Protein AF-A0A3A1WUR0-F1 (afdb_monomer_lite)

Structure (mmCIF, N/CA/C/O backbone):
data_AF-A0A3A1WUR0-F1
#
_entry.id   AF-A0A3A1WUR0-F1
#
loop_
_atom_site.group_PDB
_atom_site.id
_atom_site.type_symbol
_atom_site.label_atom_id
_atom_site.label_alt_id
_atom_site.label_comp_id
_atom_site.label_asym_id
_atom_site.label_entity_id
_atom_site.label_seq_id
_atom_site.pdbx_PDB_ins_code
_atom_site.Cartn_x
_atom_site.Cartn_y
_atom_site.Cartn_z
_atom_site.occupancy
_atom_site.B_iso_or_equiv
_atom_site.auth_seq_id
_atom_site.auth_comp_id
_atom_site.auth_asym_id
_atom_site.auth_atom_id
_atom_site.pdbx_PDB_model_num
ATOM 1 N N . GLN A 1 1 ? -1.876 -8.733 -12.189 1.00 51.94 1 GLN A N 1
ATOM 2 C CA . GLN A 1 1 ? -3.229 -8.972 -11.648 1.00 51.94 1 GLN A CA 1
ATOM 3 C C . GLN A 1 1 ? -3.372 -8.111 -10.402 1.00 51.94 1 GLN A C 1
ATOM 5 O O . GLN A 1 1 ? -2.458 -8.128 -9.584 1.00 51.94 1 GLN A O 1
ATOM 10 N N . THR A 1 2 ? -4.432 -7.315 -10.301 1.00 59.84 2 THR A N 1
ATOM 11 C CA . THR A 1 2 ? -4.690 -6.471 -9.124 1.00 59.84 2 THR 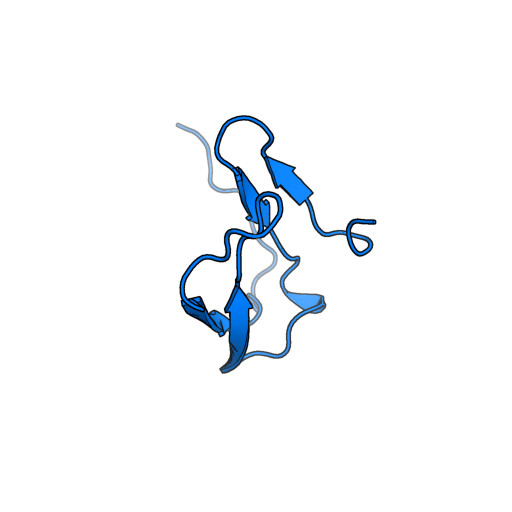A CA 1
ATOM 12 C C . THR A 1 2 ? -5.475 -7.303 -8.104 1.00 59.84 2 THR A C 1
ATOM 14 O O . THR A 1 2 ? -6.410 -7.984 -8.525 1.00 59.84 2 THR A O 1
ATOM 17 N N . PRO A 1 3 ? -5.116 -7.310 -6.806 1.00 68.06 3 PRO A N 1
ATOM 18 C CA . PRO A 1 3 ? -5.863 -8.059 -5.796 1.00 68.06 3 PRO A CA 1
ATOM 19 C C . PRO A 1 3 ? -7.337 -7.640 -5.770 1.00 68.06 3 PRO A C 1
ATOM 21 O O . PRO A 1 3 ? -7.645 -6.462 -5.963 1.00 68.06 3 PRO A O 1
ATOM 24 N N . GLU A 1 4 ? -8.247 -8.579 -5.506 1.00 75.31 4 GLU A N 1
ATOM 25 C CA . GLU A 1 4 ? -9.682 -8.282 -5.448 1.00 75.31 4 GLU A CA 1
ATOM 26 C C . GLU A 1 4 ? -9.989 -7.143 -4.462 1.00 75.31 4 GLU A C 1
ATOM 28 O O . GLU A 1 4 ? -9.574 -7.157 -3.300 1.00 75.31 4 GLU A O 1
ATOM 33 N N . GLY A 1 5 ? -10.727 -6.139 -4.943 1.00 72.81 5 GLY A N 1
ATOM 34 C CA . GLY A 1 5 ? -11.107 -4.955 -4.171 1.00 72.81 5 GLY A CA 1
ATOM 35 C C . GLY A 1 5 ? -10.062 -3.837 -4.132 1.00 72.81 5 GLY A C 1
ATOM 36 O O . GLY A 1 5 ? -10.379 -2.757 -3.640 1.00 72.81 5 GLY A O 1
ATOM 37 N N . VAL A 1 6 ? -8.854 -4.042 -4.665 1.00 81.12 6 VAL A N 1
ATOM 38 C CA . VAL A 1 6 ? -7.878 -2.962 -4.859 1.00 81.12 6 VAL A CA 1
ATOM 39 C C . VAL A 1 6 ? -8.194 -2.233 -6.160 1.00 81.12 6 VAL A C 1
ATOM 41 O O . VAL A 1 6 ? -8.300 -2.842 -7.223 1.00 81.12 6 VAL A O 1
ATOM 44 N N . THR A 1 7 ? -8.331 -0.914 -6.079 1.00 84.19 7 THR A N 1
ATOM 45 C CA . THR A 1 7 ? -8.566 -0.061 -7.250 1.00 84.19 7 THR A CA 1
ATOM 46 C C . THR A 1 7 ? -7.341 0.791 -7.527 1.00 84.19 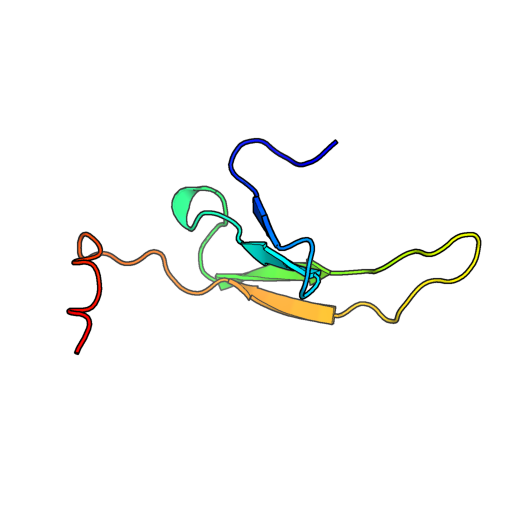7 THR A C 1
ATOM 48 O O . THR A 1 7 ? -6.645 1.214 -6.604 1.00 84.19 7 THR A O 1
ATOM 51 N N . VAL A 1 8 ? -7.063 1.019 -8.808 1.00 84.50 8 VAL A N 1
ATOM 52 C CA . VAL A 1 8 ? -5.968 1.875 -9.263 1.00 84.50 8 VAL A CA 1
ATOM 53 C C . VAL A 1 8 ? -6.560 2.943 -10.164 1.00 84.50 8 VAL A C 1
ATOM 55 O O . VAL A 1 8 ? -7.204 2.632 -11.163 1.00 84.50 8 VAL A O 1
ATOM 58 N N . ASP A 1 9 ? -6.345 4.199 -9.806 1.00 86.44 9 ASP A N 1
ATOM 59 C CA . ASP A 1 9 ? -6.668 5.330 -10.660 1.00 86.44 9 ASP A CA 1
ATOM 60 C C . ASP A 1 9 ? -5.621 5.420 -11.778 1.00 86.44 9 ASP A C 1
ATOM 62 O O . ASP A 1 9 ? -4.449 5.705 -11.528 1.00 86.44 9 ASP A O 1
ATOM 66 N N . GLY A 1 10 ? -6.030 5.163 -13.021 1.00 81.56 10 GLY A N 1
ATOM 67 C CA . GLY A 1 10 ? -5.117 5.143 -14.169 1.00 81.56 10 GLY A CA 1
ATOM 68 C C . GLY A 1 10 ? -4.539 6.508 -14.557 1.00 81.56 10 GLY A C 1
ATOM 69 O O . GLY A 1 10 ? -3.594 6.559 -15.339 1.00 81.56 10 GLY A O 1
ATOM 70 N N . LYS A 1 11 ? -5.082 7.614 -14.031 1.00 85.38 11 LYS A N 1
ATOM 71 C CA . LYS A 1 11 ? -4.657 8.980 -14.363 1.00 85.38 11 LYS A CA 1
ATOM 72 C C . LYS A 1 11 ? -3.621 9.519 -13.379 1.00 85.38 11 LYS A C 1
ATOM 74 O O . LYS A 1 11 ? -2.753 10.291 -13.771 1.00 85.38 11 LYS A O 1
ATOM 79 N N . THR A 1 12 ? -3.713 9.114 -12.115 1.00 85.50 12 THR A N 1
ATOM 80 C CA . THR A 1 12 ? -2.839 9.571 -11.020 1.00 85.50 12 THR A CA 1
ATOM 81 C C . THR A 1 12 ? -1.916 8.481 -10.481 1.00 85.50 12 THR A C 1
ATOM 83 O O . THR A 1 12 ? -0.977 8.790 -9.755 1.00 85.50 12 THR A O 1
ATOM 86 N N . GLY A 1 13 ? -2.185 7.209 -10.791 1.00 80.44 13 GLY A N 1
ATOM 87 C CA . GLY A 1 13 ? -1.511 6.069 -10.170 1.00 80.44 13 GLY A CA 1
ATOM 88 C C . GLY A 1 13 ? -1.962 5.805 -8.730 1.00 80.44 13 GLY A C 1
ATOM 89 O O . GLY A 1 13 ? -1.348 4.998 -8.035 1.00 80.44 13 GLY A O 1
ATOM 90 N N . LYS A 1 14 ? -3.026 6.468 -8.247 1.00 83.25 14 LYS A N 1
ATOM 91 C CA . LYS A 1 14 ? -3.511 6.294 -6.874 1.00 83.25 14 LYS A CA 1
ATOM 92 C C . LYS A 1 14 ? -4.079 4.891 -6.681 1.00 83.25 14 LYS A C 1
ATOM 94 O O . LYS A 1 14 ? -5.096 4.536 -7.273 1.00 83.25 14 LYS A O 1
ATOM 99 N N . VAL A 1 15 ? -3.467 4.128 -5.782 1.00 83.50 15 VAL A N 1
ATOM 100 C CA . VAL A 1 15 ? -3.947 2.804 -5.372 1.00 83.50 15 VAL A CA 1
ATOM 101 C C . VAL A 1 15 ? -4.785 2.931 -4.102 1.00 83.50 15 VAL A C 1
ATOM 103 O O . VAL A 1 15 ? -4.329 3.491 -3.107 1.00 83.50 15 VAL A O 1
ATOM 106 N N . THR A 1 16 ? -6.006 2.398 -4.118 1.00 83.75 16 THR A N 1
ATOM 107 C CA . THR A 1 16 ? -6.891 2.356 -2.947 1.00 83.75 16 THR A CA 1
ATOM 108 C C . THR A 1 16 ? -7.097 0.912 -2.511 1.00 83.75 16 THR A C 1
ATOM 110 O O . THR A 1 16 ? -7.586 0.085 -3.282 1.00 83.75 16 THR A O 1
ATOM 113 N N . ILE A 1 17 ? -6.732 0.621 -1.261 1.00 81.38 17 ILE A N 1
ATOM 114 C CA . ILE A 1 17 ? -6.893 -0.691 -0.631 1.00 81.38 17 ILE A CA 1
ATOM 115 C C . ILE A 1 17 ? -8.019 -0.584 0.409 1.00 81.38 17 ILE A C 1
ATOM 117 O O . ILE A 1 17 ? -7.970 0.310 1.257 1.00 81.38 17 ILE A O 1
ATOM 121 N N . PRO A 1 18 ? -9.040 -1.455 0.370 1.00 78.31 18 PRO A N 1
ATOM 122 C CA . PRO A 1 18 ? -10.152 -1.401 1.306 1.00 78.31 18 PRO A CA 1
ATOM 123 C C . PRO A 1 18 ? -9.690 -1.723 2.729 1.00 78.31 18 PRO A C 1
ATOM 125 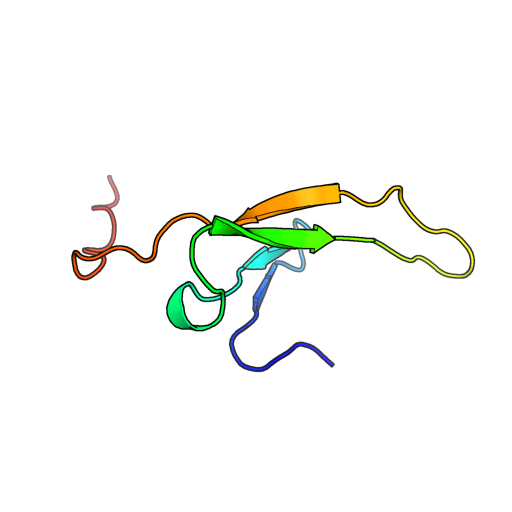O O . PRO A 1 18 ? -8.956 -2.683 2.964 1.00 78.31 18 PRO A O 1
ATOM 128 N N . ALA A 1 19 ? -10.179 -0.935 3.685 1.00 72.94 19 ALA A N 1
ATOM 129 C CA . ALA A 1 19 ? -9.700 -0.920 5.065 1.00 72.94 19 ALA A CA 1
ATOM 130 C C . ALA A 1 19 ? -9.767 -2.317 5.732 1.00 72.94 19 ALA A C 1
ATOM 132 O O . ALA A 1 19 ? -8.788 -2.815 6.274 1.00 72.94 19 ALA A O 1
ATOM 133 N N . LYS A 1 20 ? -10.870 -3.056 5.542 1.00 73.19 20 LYS A N 1
ATOM 134 C CA . LYS A 1 20 ? -11.065 -4.415 6.098 1.00 73.19 20 LYS A CA 1
ATOM 135 C C . LYS A 1 20 ? -10.086 -5.480 5.583 1.00 73.19 20 LYS A C 1
ATOM 137 O O . LYS A 1 20 ? -10.103 -6.603 6.079 1.00 73.19 20 LYS A O 1
ATOM 142 N N . LYS A 1 21 ? -9.288 -5.175 4.558 1.00 75.94 21 LYS A N 1
ATOM 143 C CA . LYS A 1 21 ? -8.310 -6.101 3.969 1.00 75.94 21 LYS A CA 1
ATOM 144 C C . LYS A 1 21 ? -6.880 -5.835 4.440 1.00 75.94 21 LYS A C 1
ATOM 146 O O . LYS A 1 21 ? -6.005 -6.646 4.154 1.00 75.94 21 LYS A O 1
ATOM 151 N N . VAL A 1 22 ? -6.641 -4.746 5.172 1.00 79.56 22 VAL A N 1
ATOM 152 C CA . VAL A 1 22 ? -5.350 -4.427 5.791 1.00 79.56 22 VAL A CA 1
ATOM 153 C C . VAL A 1 22 ? -5.499 -4.425 7.304 1.00 79.56 22 VAL A C 1
ATOM 155 O O . VAL A 1 22 ? -6.453 -3.883 7.851 1.00 79.56 22 VAL A O 1
ATOM 158 N N . LYS A 1 23 ? -4.564 -5.071 8.001 1.00 82.38 23 LYS A N 1
ATOM 159 C CA . LYS A 1 23 ? -4.556 -5.066 9.463 1.00 82.38 23 LYS A CA 1
ATOM 160 C C . LYS A 1 23 ? -4.127 -3.684 9.960 1.00 82.38 23 LYS A C 1
ATOM 162 O O . LYS A 1 23 ? -3.051 -3.210 9.591 1.00 82.38 23 LYS A O 1
ATOM 167 N N . ASP A 1 24 ? -4.928 -3.092 10.838 1.00 82.50 24 ASP A N 1
ATOM 168 C CA . ASP A 1 24 ? -4.641 -1.833 11.528 1.00 82.50 24 ASP A CA 1
ATOM 169 C C . ASP A 1 24 ? -3.203 -1.776 12.068 1.00 82.50 24 ASP A C 1
ATOM 171 O O . ASP A 1 24 ? -2.701 -2.739 12.653 1.00 82.50 24 ASP A O 1
ATOM 175 N N . GLY A 1 25 ? -2.527 -0.646 11.851 1.00 84.44 25 GLY A N 1
ATOM 176 C CA . GLY A 1 25 ? -1.158 -0.411 12.312 1.00 84.44 25 GLY A CA 1
ATOM 177 C C . GLY A 1 25 ? -0.074 -1.202 11.572 1.00 84.44 25 GLY A C 1
ATOM 178 O O . GLY A 1 25 ? 1.105 -1.035 11.881 1.00 84.44 25 GLY A O 1
ATOM 179 N N . SER A 1 26 ? -0.433 -2.042 10.596 1.00 88.94 26 SER A N 1
ATOM 180 C CA . SER A 1 26 ? 0.544 -2.827 9.834 1.00 88.94 26 SER A CA 1
ATOM 181 C C . SER A 1 26 ? 1.287 -1.978 8.812 1.00 88.94 26 SER A C 1
ATOM 183 O O . SER A 1 26 ? 0.776 -0.972 8.317 1.00 88.94 26 SER A O 1
ATOM 185 N N . ASP A 1 27 ? 2.493 -2.416 8.464 1.00 89.88 27 ASP A N 1
ATOM 186 C CA . ASP A 1 27 ? 3.291 -1.794 7.415 1.00 89.88 27 ASP A CA 1
ATOM 187 C C . ASP A 1 27 ? 2.788 -2.168 6.018 1.00 89.88 27 ASP A C 1
ATOM 189 O O . ASP A 1 27 ? 2.675 -3.341 5.662 1.00 89.88 27 ASP A O 1
ATOM 193 N N . VAL A 1 28 ? 2.538 -1.143 5.211 1.00 86.12 28 VAL A N 1
ATOM 194 C CA . VAL A 1 28 ? 2.221 -1.216 3.786 1.00 86.12 28 VAL A CA 1
ATOM 195 C C . VAL A 1 28 ? 3.446 -0.739 3.015 1.00 86.12 28 VAL A C 1
ATOM 197 O O . VAL A 1 28 ? 3.965 0.343 3.281 1.00 86.12 28 VAL A O 1
ATOM 200 N N . LYS A 1 29 ? 3.912 -1.550 2.064 1.00 89.12 29 LYS A N 1
ATOM 201 C CA .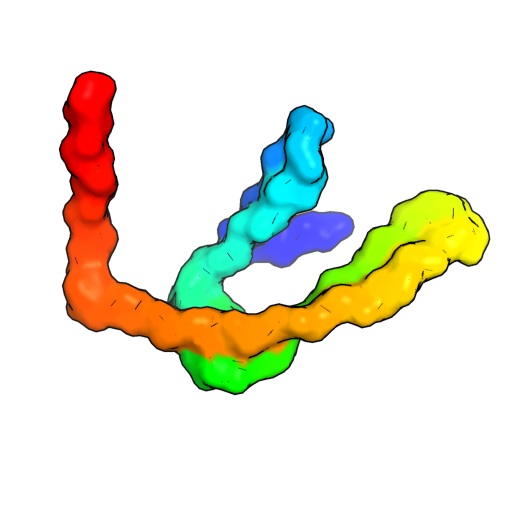 LYS A 1 29 ? 5.102 -1.283 1.246 1.00 89.12 29 LYS A CA 1
ATOM 202 C C . LYS A 1 29 ? 4.718 -1.116 -0.217 1.00 89.12 29 LYS A C 1
ATOM 204 O O . LYS A 1 29 ? 4.027 -1.974 -0.761 1.00 89.12 29 LYS A O 1
ATOM 209 N N . ALA A 1 30 ? 5.190 -0.047 -0.847 1.00 88.00 30 ALA A N 1
ATOM 210 C CA . ALA A 1 30 ? 4.979 0.254 -2.257 1.00 88.00 30 ALA A CA 1
ATOM 211 C C . ALA A 1 30 ? 6.319 0.336 -2.995 1.00 88.00 30 ALA A C 1
ATOM 213 O O . ALA A 1 30 ? 7.281 0.925 -2.499 1.00 88.00 30 ALA A O 1
ATOM 214 N N . LYS A 1 31 ? 6.372 -0.279 -4.179 1.00 89.81 31 LYS A N 1
ATOM 215 C CA . LYS A 1 31 ? 7.506 -0.239 -5.105 1.00 89.81 31 LYS A CA 1
ATOM 216 C C . LYS A 1 31 ? 6.974 -0.200 -6.524 1.00 89.81 31 LYS A C 1
ATOM 218 O O . LYS A 1 31 ? 6.202 -1.081 -6.903 1.00 89.81 31 LYS A O 1
ATOM 223 N N . ASP A 1 32 ? 7.464 0.751 -7.301 1.00 86.81 32 ASP A N 1
ATOM 224 C CA . ASP A 1 32 ? 7.141 0.864 -8.713 1.00 86.81 32 ASP A CA 1
ATOM 225 C C . ASP A 1 32 ? 8.246 0.222 -9.549 1.00 86.81 32 ASP A C 1
ATOM 227 O O . ASP A 1 32 ? 9.438 0.354 -9.251 1.00 86.81 32 ASP A O 1
ATOM 231 N N . LYS A 1 33 ? 7.854 -0.499 -10.603 1.00 88.06 33 LYS A N 1
ATOM 232 C CA . LYS A 1 33 ? 8.779 -1.083 -11.580 1.00 88.06 33 LYS A CA 1
ATOM 233 C C . LYS A 1 33 ? 8.396 -0.665 -12.993 1.00 88.06 33 LYS A C 1
ATOM 235 O O . LYS A 1 33 ? 7.237 -0.794 -13.383 1.00 88.06 33 LYS A O 1
ATOM 240 N N . LYS A 1 34 ? 9.381 -0.230 -13.778 1.00 87.56 34 LYS A N 1
ATOM 241 C CA . LYS A 1 34 ? 9.240 0.089 -15.203 1.00 87.56 34 LYS A CA 1
ATOM 242 C C . LYS A 1 34 ? 10.412 -0.516 -15.981 1.00 87.56 34 LYS A C 1
ATOM 244 O O . LYS A 1 34 ? 11.481 0.086 -16.062 1.00 87.56 34 LYS A O 1
ATOM 249 N N . GLY A 1 35 ? 10.204 -1.706 -16.550 1.00 89.12 35 GLY A N 1
ATOM 250 C CA . GLY A 1 35 ? 11.294 -2.506 -17.130 1.00 89.12 35 GLY A CA 1
ATOM 251 C C . GLY A 1 35 ? 12.283 -2.930 -16.042 1.00 89.12 35 GLY A C 1
ATOM 252 O O . GLY A 1 35 ? 11.861 -3.393 -14.981 1.00 89.12 35 GLY A O 1
ATOM 253 N N . GLU A 1 36 ? 13.578 -2.708 -16.266 1.00 91.56 36 GLU A N 1
ATOM 254 C CA . GLU A 1 36 ? 14.632 -2.928 -15.267 1.00 91.56 36 GLU A CA 1
ATOM 255 C C . GLU A 1 36 ? 14.682 -1.850 -14.171 1.00 91.56 36 GLU A C 1
ATOM 257 O O . GLU A 1 36 ? 15.313 -2.057 -13.136 1.00 91.56 36 GLU A O 1
ATOM 262 N N . ASN A 1 37 ? 14.012 -0.706 -14.354 1.00 91.44 37 ASN A N 1
ATOM 263 C CA . ASN A 1 37 ? 14.046 0.378 -13.375 1.00 91.44 37 ASN A CA 1
ATOM 264 C C . ASN A 1 37 ? 13.074 0.114 -12.225 1.00 91.44 37 ASN A C 1
ATOM 266 O O . ASN A 1 37 ? 11.892 -0.161 -12.446 1.00 91.44 37 ASN A O 1
ATOM 270 N N . THR A 1 38 ? 13.554 0.272 -10.994 1.00 93.38 38 THR A N 1
ATOM 271 C CA . THR A 1 38 ? 12.744 0.168 -9.776 1.00 93.38 38 THR A CA 1
ATOM 272 C C . THR A 1 38 ? 12.857 1.429 -8.936 1.00 93.38 38 THR A C 1
ATOM 274 O O . THR A 1 38 ? 13.961 1.934 -8.742 1.00 93.38 38 THR A O 1
ATOM 277 N N . SER A 1 39 ? 11.735 1.913 -8.406 1.00 88.94 39 SER A N 1
ATOM 278 C CA . SER A 1 39 ? 11.743 2.996 -7.423 1.00 88.94 39 SER A CA 1
ATOM 279 C C . SER A 1 39 ? 12.317 2.522 -6.086 1.00 88.94 39 SER A C 1
ATOM 281 O O . SER A 1 39 ? 12.333 1.324 -5.779 1.00 88.94 39 SER A O 1
ATOM 283 N N . SER A 1 40 ? 12.708 3.476 -5.243 1.00 92.69 40 SER A N 1
ATOM 284 C CA . SER A 1 40 ? 12.886 3.217 -3.814 1.00 92.69 40 SER A CA 1
ATOM 285 C C . SER A 1 40 ? 11.588 2.676 -3.205 1.00 92.69 40 SER A C 1
ATOM 287 O O . SER A 1 40 ? 10.488 3.019 -3.651 1.00 92.69 40 SER A O 1
ATOM 289 N N . GLU A 1 41 ? 11.715 1.824 -2.188 1.00 92.94 41 GLU A N 1
ATOM 290 C CA . GLU A 1 41 ? 10.564 1.332 -1.432 1.00 92.94 41 GLU A CA 1
ATOM 291 C C . GLU A 1 41 ? 9.988 2.451 -0.563 1.00 92.94 41 GLU A C 1
ATOM 293 O O . GLU A 1 41 ? 10.715 3.108 0.182 1.00 92.94 41 GLU A O 1
ATOM 298 N N . ALA A 1 42 ? 8.675 2.648 -0.649 1.00 89.31 42 ALA A N 1
ATOM 299 C CA . ALA A 1 42 ? 7.933 3.529 0.235 1.00 89.31 42 ALA A CA 1
ATOM 300 C C . ALA A 1 42 ? 7.159 2.695 1.261 1.00 89.31 42 ALA A C 1
ATOM 302 O O . ALA A 1 42 ? 6.409 1.788 0.900 1.00 89.31 42 ALA A O 1
ATOM 303 N N . THR A 1 43 ? 7.323 3.015 2.541 1.00 89.50 43 THR A N 1
ATOM 304 C CA . THR A 1 43 ? 6.585 2.405 3.656 1.00 89.50 43 THR A CA 1
ATOM 305 C C . THR A 1 43 ? 5.574 3.381 4.234 1.00 89.50 43 THR A C 1
ATOM 307 O O . THR A 1 43 ? 5.911 4.524 4.537 1.00 89.50 43 THR A O 1
ATOM 310 N N . GLY A 1 44 ? 4.351 2.911 4.459 1.00 87.50 44 GLY A N 1
ATOM 311 C CA . GLY A 1 44 ? 3.317 3.616 5.208 1.00 87.50 44 GLY A CA 1
ATOM 312 C C . GLY A 1 44 ? 2.667 2.695 6.234 1.00 87.50 44 GLY A C 1
ATOM 313 O O . GLY A 1 44 ? 2.588 1.489 6.031 1.00 87.50 44 GLY A O 1
ATOM 314 N N . LYS A 1 45 ? 2.181 3.253 7.342 1.00 87.44 45 LYS A N 1
ATOM 315 C CA . LYS A 1 45 ? 1.401 2.501 8.333 1.00 87.44 45 LYS A CA 1
ATOM 316 C C . LYS A 1 45 ? -0.080 2.552 7.960 1.00 87.44 45 LYS A C 1
ATOM 318 O O . LYS A 1 45 ? -0.619 3.633 7.713 1.00 87.44 45 LYS A O 1
ATOM 323 N N . ALA A 1 46 ? -0.743 1.398 7.936 1.00 85.50 46 ALA A N 1
ATOM 324 C CA . ALA A 1 46 ? -2.188 1.328 7.771 1.00 85.50 46 ALA A CA 1
ATOM 325 C C . ALA A 1 46 ? -2.877 2.009 8.961 1.00 85.50 46 ALA A C 1
ATOM 327 O O . ALA A 1 46 ? -2.574 1.717 10.121 1.00 85.50 46 ALA A O 1
ATOM 328 N N . LYS A 1 47 ? -3.807 2.921 8.671 1.00 82.19 47 LYS A N 1
ATOM 329 C CA . LYS A 1 47 ? -4.660 3.527 9.699 1.00 82.19 47 LYS A CA 1
ATOM 330 C C . LYS A 1 47 ? -5.672 2.507 10.209 1.00 82.19 47 LYS A C 1
ATOM 332 O O . LYS A 1 47 ? -5.933 1.507 9.545 1.00 82.19 47 LYS A O 1
ATOM 337 N N . ASN A 1 48 ? -6.242 2.791 11.374 1.00 82.56 48 ASN A N 1
ATOM 338 C CA . ASN A 1 48 ? -7.310 1.977 11.924 1.00 82.56 48 ASN A CA 1
ATOM 339 C C . ASN A 1 48 ? -8.526 1.942 11.003 1.00 82.56 48 ASN A C 1
ATOM 341 O O . ASN A 1 48 ? -8.886 2.961 10.400 1.00 82.56 48 ASN A O 1
ATOM 345 N N . ASN A 1 49 ? -9.177 0.783 10.942 1.00 76.19 49 ASN A N 1
ATOM 346 C CA . ASN A 1 49 ? -10.478 0.679 10.310 1.00 76.19 49 ASN A CA 1
ATOM 347 C C . ASN A 1 49 ? -11.456 1.649 10.980 1.00 76.19 49 ASN A C 1
ATOM 349 O O . ASN A 1 49 ? -11.546 1.668 12.210 1.00 76.19 49 ASN A O 1
ATOM 353 N N . PRO A 1 50 ? -12.206 2.448 10.200 1.00 71.69 50 PRO A N 1
ATOM 354 C CA . PRO A 1 50 ? -13.221 3.313 10.775 1.00 71.69 50 PRO A CA 1
ATOM 355 C C . PRO A 1 50 ? -14.254 2.447 11.509 1.00 71.69 50 PRO A C 1
ATOM 357 O O . PRO A 1 50 ? -14.819 1.514 10.935 1.00 71.69 50 PRO A O 1
ATOM 360 N N . THR A 1 51 ? -14.464 2.733 12.795 1.00 68.62 51 THR A N 1
ATOM 361 C CA . THR A 1 51 ? -15.470 2.073 13.646 1.00 68.62 51 THR A CA 1
ATOM 362 C C . THR A 1 51 ? -16.871 2.646 13.425 1.00 68.62 51 THR A C 1
ATOM 364 O O . THR A 1 51 ? -17.864 1.991 13.730 1.00 68.62 51 THR A O 1
ATOM 367 N N . THR A 1 52 ? -16.952 3.837 12.831 1.00 57.09 52 THR A N 1
ATOM 368 C CA . THR A 1 52 ? -18.180 4.445 12.314 1.00 57.09 52 THR A CA 1
ATOM 369 C C . THR A 1 52 ? -18.407 3.953 10.880 1.00 57.09 52 THR A C 1
ATOM 371 O O . THR A 1 52 ? -17.455 3.975 10.091 1.00 57.09 52 THR A O 1
ATOM 374 N N . PRO A 1 53 ? -19.627 3.534 10.484 1.00 53.91 53 PRO A N 1
ATOM 375 C CA . PRO A 1 53 ? -19.954 3.387 9.069 1.00 53.91 53 PRO A CA 1
ATOM 376 C C . PRO A 1 53 ? -19.572 4.693 8.380 1.00 53.91 53 PRO A C 1
ATOM 378 O O . PRO A 1 53 ? -19.949 5.758 8.864 1.00 53.91 53 PRO A O 1
ATOM 381 N N . ALA A 1 54 ? -18.781 4.631 7.311 1.00 54.81 54 ALA A N 1
ATOM 382 C CA . ALA A 1 54 ? -18.444 5.825 6.556 1.00 54.81 54 ALA A CA 1
ATOM 383 C C . ALA A 1 54 ? -19.750 6.448 6.043 1.00 54.81 54 ALA A C 1
ATOM 385 O O . ALA A 1 54 ? -20.308 5.991 5.049 1.00 54.81 54 ALA A O 1
ATOM 386 N N . THR A 1 55 ? -20.255 7.470 6.730 1.00 47.72 55 THR A N 1
ATOM 387 C CA . THR A 1 55 ? -21.123 8.453 6.104 1.00 47.72 55 THR A CA 1
ATOM 388 C C . THR A 1 55 ? -20.234 9.106 5.060 1.00 47.72 55 THR A C 1
ATOM 390 O O . THR A 1 55 ? -19.223 9.726 5.400 1.00 47.72 55 THR A O 1
ATOM 393 N N . THR A 1 56 ? -20.531 8.847 3.790 1.00 50.09 56 THR A N 1
ATOM 394 C CA . THR A 1 56 ? -20.027 9.623 2.655 1.00 50.09 56 THR A CA 1
ATOM 395 C C . THR A 1 56 ? -19.901 11.089 3.069 1.00 50.09 56 THR A C 1
ATOM 397 O O . THR A 1 56 ? -20.868 11.610 3.623 1.00 50.09 56 THR A O 1
ATOM 400 N N . PRO A 1 57 ? -18.745 11.748 2.873 1.00 51.09 57 PRO A N 1
ATOM 401 C CA . PRO A 1 57 ? -18.657 13.179 3.118 1.00 51.09 57 PRO A CA 1
ATOM 402 C C . PRO A 1 57 ? -19.734 13.872 2.285 1.00 51.09 57 PRO A C 1
ATOM 404 O O . PRO A 1 57 ? -19.795 13.629 1.077 1.00 51.09 57 PRO A O 1
ATOM 407 N N . ASP A 1 58 ? -20.580 14.679 2.928 1.00 49.50 58 ASP A N 1
ATOM 408 C CA . ASP A 1 58 ? -21.451 15.614 2.223 1.00 49.50 58 ASP A CA 1
ATOM 409 C C . ASP A 1 58 ? -20.577 16.418 1.258 1.00 49.50 58 ASP A C 1
ATOM 411 O O . ASP A 1 58 ? -19.616 17.087 1.655 1.00 49.50 58 ASP A O 1
ATOM 415 N N . ALA A 1 59 ? -20.868 16.262 -0.029 1.00 36.88 59 ALA A N 1
ATOM 416 C CA . ALA A 1 59 ? -20.336 17.128 -1.057 1.00 36.88 59 ALA A CA 1
ATOM 417 C C . ALA A 1 59 ? -20.928 18.532 -0.838 1.00 36.88 59 ALA A C 1
ATOM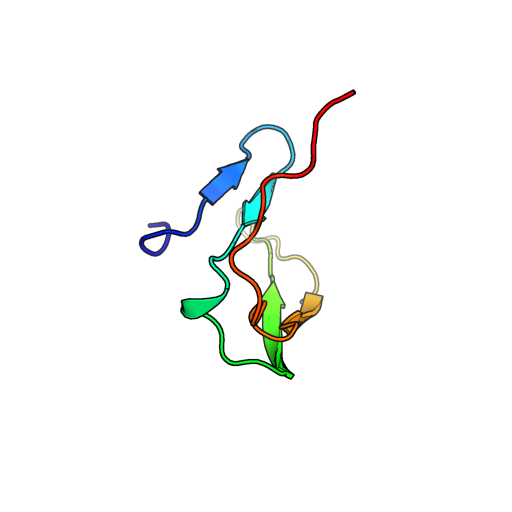 419 O O . ALA A 1 59 ? -22.150 18.626 -0.697 1.00 36.88 59 ALA A O 1
ATOM 420 N N . PRO A 1 60 ? -20.124 19.610 -0.793 1.00 45.66 60 PRO A N 1
ATOM 421 C CA . PRO A 1 60 ? -20.642 20.928 -1.130 1.00 45.66 60 PRO A CA 1
ATOM 422 C C . PRO A 1 60 ? -20.970 21.018 -2.627 1.00 45.66 60 PRO A C 1
ATOM 424 O O . PRO A 1 60 ? -20.289 20.339 -3.435 1.00 45.66 60 PRO A O 1
#

pLDDT: mean 77.66, std 14.2, range [36.88, 93.38]

Sequence (60 aa):
QTPEGVTVDGKTGKVTIPAKKVKDGSDVKAKDKKGENTSSEATGKAKNNPTTPATTPDAP

Radius of gyration: 14.41 Å; chains: 1; bounding box: 36×30×31 Å

Secondary structure (DSSP, 8-state):
-PPTT-EE-TTT--EE--GGGS-TT-EEEE--EE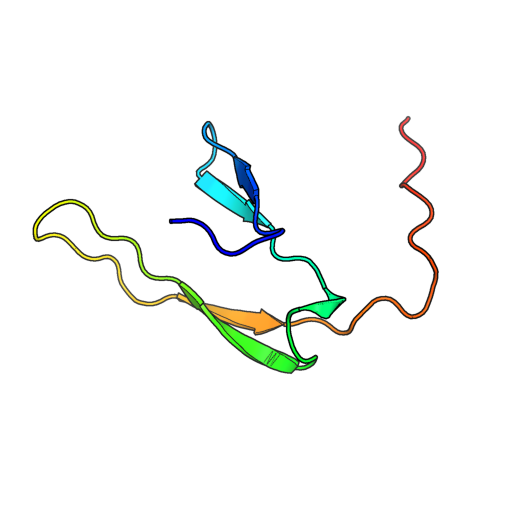TTEEPPPEEEEPPPPPSS----PPP-

Foldseek 3Di:
DDPPPWDADPVPRDIDDDLVVDDAQDKDWDWDDDPPDIDDIDIDTRHHDDPDDPPDPDDD